Protein AF-L8HL31-F1 (afdb_monomer_lite)

Structure (mmCIF, N/CA/C/O backbone):
data_AF-L8HL31-F1
#
_entry.id   AF-L8HL31-F1
#
loop_
_atom_site.group_PDB
_atom_site.id
_atom_site.type_symbol
_atom_site.label_atom_id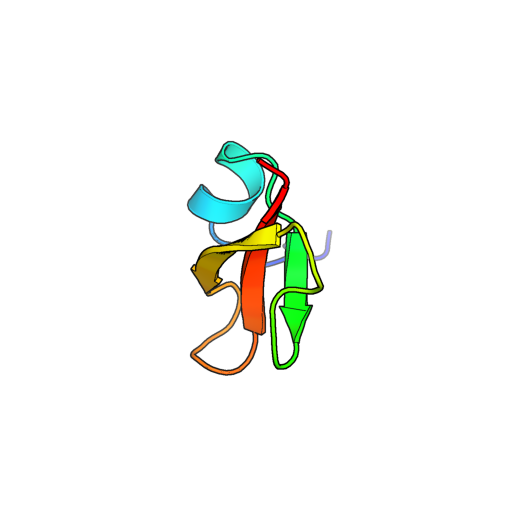
_atom_site.label_alt_id
_atom_site.label_comp_id
_atom_site.label_asym_id
_atom_site.label_entity_id
_atom_site.label_seq_id
_atom_site.pdbx_PDB_ins_code
_atom_site.Cartn_x
_atom_site.Cartn_y
_atom_site.Cartn_z
_atom_site.occupancy
_atom_site.B_iso_or_equiv
_atom_site.auth_seq_id
_atom_site.auth_comp_id
_atom_site.auth_asym_id
_atom_site.auth_atom_id
_atom_site.pdbx_PDB_model_num
ATOM 1 N N . TYR A 1 1 ? 10.508 -15.267 7.327 1.00 39.62 1 TYR A N 1
ATOM 2 C CA . TYR A 1 1 ? 10.785 -13.954 6.709 1.00 39.62 1 TYR A CA 1
ATOM 3 C C . TYR A 1 1 ? 9.632 -13.556 5.803 1.00 39.62 1 TYR A C 1
ATOM 5 O O . TYR A 1 1 ? 9.620 -13.860 4.614 1.00 39.62 1 TYR A O 1
ATOM 13 N N . SER A 1 2 ? 8.619 -12.926 6.388 1.00 35.00 2 SER A N 1
ATOM 14 C CA . SER A 1 2 ? 7.451 -12.399 5.688 1.00 35.00 2 SER A CA 1
ATOM 15 C C . SER A 1 2 ? 7.917 -11.296 4.738 1.00 35.00 2 SER A C 1
ATOM 17 O O . SER A 1 2 ? 8.228 -10.1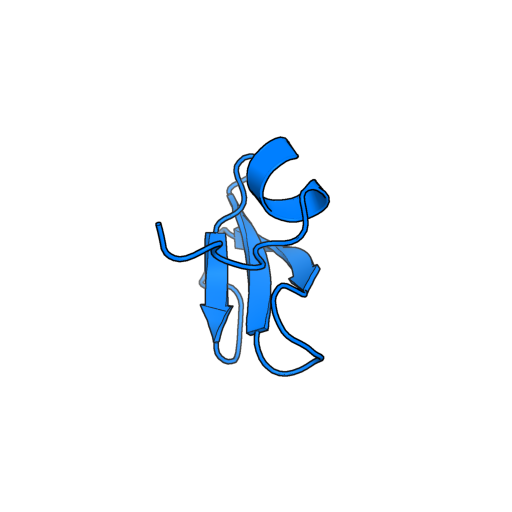90 5.174 1.00 35.00 2 SER A O 1
ATOM 19 N N . ARG A 1 3 ? 8.027 -11.598 3.439 1.00 40.34 3 ARG A N 1
ATOM 20 C CA . ARG A 1 3 ? 8.231 -10.577 2.407 1.00 40.34 3 ARG A CA 1
ATOM 21 C C . ARG A 1 3 ? 6.976 -9.719 2.369 1.00 40.34 3 ARG A C 1
ATOM 23 O O . ARG A 1 3 ? 6.049 -10.006 1.616 1.00 40.34 3 ARG A O 1
ATOM 30 N N . CYS A 1 4 ? 6.956 -8.677 3.196 1.00 40.62 4 CYS A N 1
ATOM 31 C CA . CYS A 1 4 ? 6.119 -7.514 2.987 1.00 40.62 4 CYS A CA 1
ATOM 32 C C . CYS A 1 4 ? 6.317 -7.105 1.527 1.00 40.62 4 CYS A C 1
ATOM 34 O O . CYS A 1 4 ? 7.338 -6.529 1.162 1.00 40.62 4 CYS A O 1
ATOM 36 N N . LYS A 1 5 ? 5.344 -7.461 0.686 1.00 52.81 5 LYS A N 1
ATOM 37 C CA . LYS A 1 5 ? 5.164 -7.024 -0.702 1.00 52.81 5 LYS A CA 1
ATOM 38 C C . LYS A 1 5 ? 4.863 -5.518 -0.734 1.00 52.81 5 LYS A C 1
ATOM 40 O O . LYS A 1 5 ? 4.024 -5.066 -1.493 1.00 52.81 5 LYS A O 1
ATOM 45 N N . ILE A 1 6 ? 5.521 -4.727 0.108 1.00 56.56 6 ILE A N 1
ATOM 46 C CA . ILE A 1 6 ? 5.604 -3.295 -0.091 1.00 56.56 6 ILE A CA 1
ATOM 47 C C . ILE A 1 6 ? 6.349 -3.159 -1.425 1.00 56.56 6 ILE A C 1
ATOM 49 O O . ILE A 1 6 ? 7.444 -3.712 -1.564 1.00 56.56 6 ILE A O 1
ATOM 53 N N . PRO A 1 7 ? 5.761 -2.518 -2.444 1.00 60.28 7 PRO A N 1
ATOM 54 C CA . PRO A 1 7 ? 6.443 -2.277 -3.693 1.00 60.28 7 PRO A CA 1
ATOM 55 C C . PRO A 1 7 ? 7.735 -1.569 -3.333 1.00 60.28 7 PRO A C 1
ATOM 57 O O . PRO A 1 7 ? 7.718 -0.637 -2.525 1.00 60.28 7 PRO A O 1
ATOM 60 N N . LEU A 1 8 ? 8.848 -1.999 -3.920 1.00 63.50 8 LEU A N 1
ATOM 61 C CA . LEU A 1 8 ? 10.141 -1.351 -3.714 1.00 63.50 8 LEU A CA 1
ATOM 62 C C . LEU A 1 8 ? 10.030 0.172 -3.854 1.00 63.50 8 LEU A C 1
ATOM 64 O O . LEU A 1 8 ? 10.668 0.893 -3.102 1.00 63.50 8 LEU A O 1
ATOM 68 N N . SER A 1 9 ? 9.158 0.665 -4.737 1.00 65.19 9 SER A N 1
ATOM 69 C CA . SER A 1 9 ? 8.848 2.085 -4.900 1.00 65.19 9 SER A CA 1
ATOM 70 C C . SER A 1 9 ? 8.331 2.776 -3.632 1.00 65.19 9 SER A C 1
ATOM 72 O O . SER A 1 9 ? 8.685 3.931 -3.418 1.00 65.19 9 SER A O 1
ATOM 74 N N . CYS A 1 10 ? 7.562 2.107 -2.769 1.00 74.31 10 CYS A N 1
ATOM 75 C CA . CYS A 1 10 ? 7.076 2.688 -1.518 1.00 74.31 10 CYS A CA 1
ATOM 76 C C . CYS A 1 10 ? 8.171 2.748 -0.444 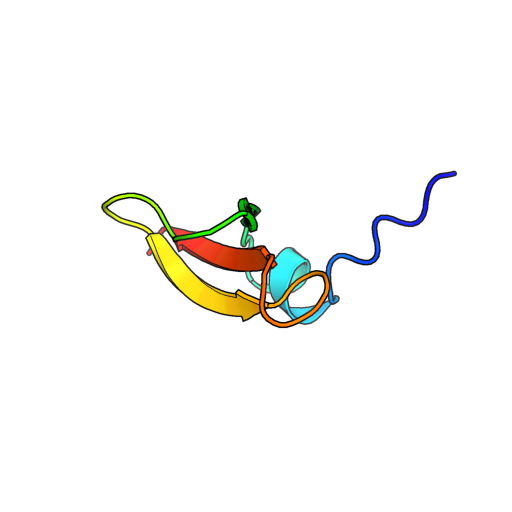1.00 74.31 10 CYS A C 1
ATOM 78 O O . CYS A 1 10 ? 8.439 3.821 0.091 1.00 74.31 10 CYS A O 1
ATOM 80 N N . CYS A 1 11 ? 8.885 1.640 -0.207 1.00 70.81 11 CYS A N 1
ATOM 81 C CA . CYS A 1 11 ? 10.022 1.625 0.724 1.00 70.81 11 CYS A CA 1
ATOM 82 C C . CYS A 1 11 ? 11.135 2.593 0.293 1.00 70.81 11 CYS A C 1
ATOM 84 O O . CYS A 1 11 ? 11.672 3.325 1.117 1.00 70.81 11 CYS A O 1
ATOM 86 N N . ARG A 1 12 ? 11.454 2.643 -1.006 1.00 72.62 12 ARG A N 1
ATOM 87 C CA . ARG A 1 12 ? 12.522 3.488 -1.567 1.00 72.62 12 ARG A CA 1
ATOM 88 C C . ARG A 1 12 ? 12.195 4.981 -1.505 1.00 72.62 12 ARG A C 1
ATOM 90 O O . ARG A 1 12 ? 13.102 5.801 -1.527 1.00 72.62 12 ARG A O 1
ATOM 97 N N . ASN A 1 13 ? 10.915 5.329 -1.388 1.00 72.25 13 ASN A N 1
ATOM 98 C CA . ASN A 1 13 ? 10.456 6.697 -1.163 1.00 72.25 13 ASN A CA 1
ATOM 99 C C . ASN A 1 13 ? 10.203 7.016 0.320 1.00 72.25 13 ASN A C 1
ATOM 101 O O . ASN A 1 13 ? 9.638 8.068 0.604 1.00 72.25 13 ASN A O 1
ATOM 105 N N . ILE A 1 14 ? 10.586 6.134 1.256 1.00 79.31 14 ILE A N 1
ATOM 106 C CA . ILE A 1 14 ? 10.299 6.287 2.697 1.00 79.31 14 ILE A CA 1
ATOM 107 C C . ILE A 1 14 ? 8.785 6.493 2.922 1.00 79.31 14 ILE A C 1
ATOM 109 O O . ILE A 1 14 ? 8.327 7.278 3.750 1.00 79.31 14 ILE A O 1
ATOM 113 N N . GLY A 1 15 ? 7.984 5.817 2.099 1.00 81.75 15 GLY A N 1
ATOM 114 C CA . GLY A 1 15 ? 6.535 5.812 2.188 1.00 81.75 15 GLY A CA 1
ATOM 115 C C . GLY A 1 15 ? 6.046 4.716 3.124 1.00 81.75 15 GLY A C 1
ATOM 116 O O . GLY A 1 15 ? 6.677 3.669 3.273 1.00 81.75 15 GLY A O 1
ATOM 117 N N . ILE A 1 16 ? 4.881 4.945 3.717 1.00 82.69 16 ILE A N 1
ATOM 118 C CA . ILE A 1 16 ? 4.143 3.954 4.488 1.00 82.69 16 ILE A CA 1
ATOM 119 C C . ILE A 1 16 ? 2.938 3.463 3.690 1.00 82.69 16 ILE A C 1
ATOM 121 O O . ILE A 1 16 ? 2.290 4.215 2.960 1.00 82.69 16 ILE A O 1
ATOM 125 N N . CYS A 1 17 ? 2.624 2.183 3.836 1.00 81.38 17 CYS A N 1
ATOM 126 C CA . CYS A 1 17 ? 1.431 1.598 3.249 1.00 81.38 17 CYS A CA 1
ATOM 127 C C . CYS A 1 17 ? 0.273 1.763 4.223 1.00 81.38 17 CYS A C 1
ATOM 129 O O . CYS A 1 17 ? 0.315 1.210 5.320 1.00 81.38 17 CYS A O 1
ATOM 131 N N . VAL A 1 18 ? -0.760 2.493 3.821 1.00 81.88 18 VAL A N 1
ATOM 132 C CA . VAL A 1 18 ? -1.976 2.651 4.618 1.00 81.88 18 VAL A CA 1
ATOM 133 C C . VAL A 1 18 ? -3.178 2.121 3.841 1.00 81.88 18 VAL A C 1
ATOM 135 O O . VAL A 1 18 ? -3.298 2.359 2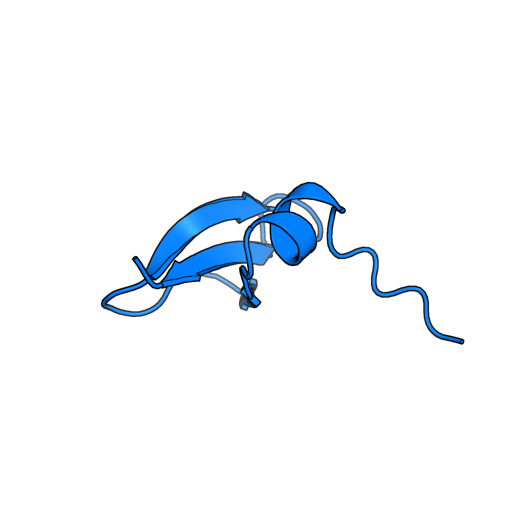.633 1.00 81.88 18 VAL A O 1
ATOM 138 N N . PRO A 1 19 ? -4.081 1.387 4.501 1.00 77.00 19 PRO A N 1
ATOM 139 C CA . PRO A 1 19 ? -5.354 1.030 3.901 1.00 77.00 19 PRO A CA 1
ATOM 140 C C . PRO A 1 19 ? -6.228 2.287 3.736 1.00 77.00 19 PRO A C 1
ATOM 142 O O . PRO A 1 19 ? -6.173 3.208 4.550 1.00 77.00 19 PRO A O 1
ATOM 145 N N . ILE A 1 20 ? -7.058 2.319 2.687 1.00 78.56 20 ILE A N 1
ATOM 146 C CA . ILE A 1 20 ? -8.101 3.335 2.433 1.00 78.56 20 ILE A CA 1
ATOM 147 C C . ILE A 1 20 ? -7.567 4.686 1.919 1.00 78.56 20 ILE A C 1
ATOM 149 O O . ILE A 1 20 ? -7.785 5.035 0.755 1.00 78.56 20 ILE A O 1
ATOM 153 N N . LYS A 1 21 ? -6.904 5.486 2.763 1.00 79.38 21 LYS A N 1
ATOM 154 C CA . LYS A 1 21 ? -6.468 6.849 2.405 1.00 79.38 21 LYS A CA 1
ATOM 155 C C . LYS A 1 21 ? -5.215 7.294 3.151 1.00 79.38 21 LYS A C 1
ATOM 157 O O . LYS A 1 21 ? -5.030 6.976 4.321 1.00 79.38 21 LYS A O 1
ATOM 162 N N . CYS A 1 22 ? -4.386 8.086 2.471 1.00 80.25 22 CYS A N 1
ATOM 163 C CA . CYS A 1 22 ? -3.288 8.806 3.107 1.00 80.25 22 CYS A CA 1
ATOM 164 C C . CYS A 1 22 ? -3.847 9.816 4.110 1.00 80.25 22 CYS A C 1
ATOM 166 O O . CYS A 1 22 ? -4.799 10.533 3.805 1.00 80.25 22 CYS A O 1
ATOM 168 N N . SER A 1 23 ? -3.274 9.847 5.308 1.00 78.75 23 SER A N 1
ATOM 169 C CA . SER A 1 23 ? -3.719 10.745 6.372 1.00 78.75 23 SER A CA 1
ATOM 170 C C . SER A 1 23 ? -3.046 12.115 6.268 1.00 78.75 23 SER A C 1
ATOM 172 O O . SER A 1 23 ? -1.826 12.184 6.106 1.00 78.75 23 SER A O 1
ATOM 174 N N . GLY A 1 24 ? -3.842 13.182 6.401 1.00 82.94 24 GLY A N 1
ATOM 175 C CA . GLY A 1 24 ? -3.406 14.574 6.579 1.00 82.94 24 GLY A CA 1
ATOM 176 C C . GLY A 1 24 ? -2.283 15.019 5.639 1.00 82.94 24 GLY A C 1
ATOM 177 O O . GLY A 1 24 ? -2.498 15.206 4.447 1.00 82.94 24 GLY A O 1
ATOM 178 N N . ASN A 1 25 ? -1.075 15.151 6.199 1.00 82.69 25 ASN A N 1
ATOM 179 C CA . ASN A 1 25 ? 0.134 15.667 5.537 1.00 82.69 25 ASN A CA 1
ATOM 180 C C . ASN A 1 25 ? 0.887 14.618 4.698 1.00 82.69 25 ASN A C 1
ATOM 182 O O . ASN A 1 25 ? 2.068 14.790 4.389 1.00 82.69 25 ASN A O 1
ATOM 186 N N . MET A 1 26 ? 0.246 13.497 4.373 1.00 85.44 26 MET A N 1
ATOM 187 C CA . MET A 1 26 ? 0.836 12.459 3.539 1.00 85.44 26 MET A CA 1
ATOM 188 C C . MET A 1 26 ? 0.257 12.495 2.131 1.00 85.44 26 MET A C 1
ATOM 190 O O . MET A 1 26 ? -0.957 12.485 1.937 1.00 85.44 26 MET A O 1
ATOM 194 N N . ARG A 1 27 ? 1.137 12.450 1.132 1.00 85.62 27 ARG A N 1
ATOM 195 C CA . ARG A 1 27 ? 0.763 12.398 -0.278 1.00 85.62 27 ARG A CA 1
ATOM 196 C C . ARG A 1 27 ? 0.807 10.966 -0.789 1.00 85.62 27 ARG A C 1
ATOM 198 O O . ARG A 1 27 ? 1.765 10.238 -0.529 1.00 85.62 27 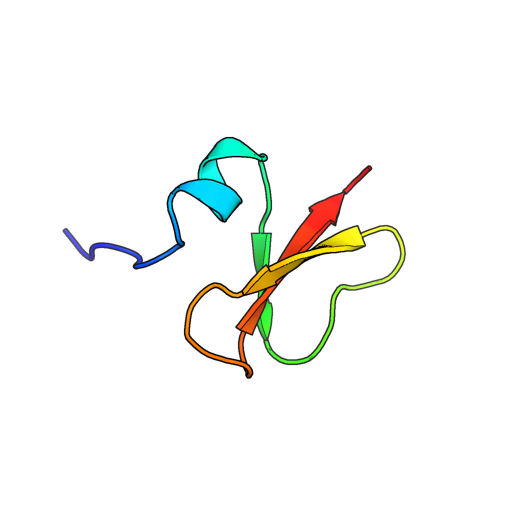ARG A O 1
ATOM 205 N N . GLN A 1 28 ? -0.225 10.564 -1.527 1.00 85.19 28 GLN A N 1
ATOM 206 C CA . GLN A 1 28 ? -0.236 9.273 -2.210 1.00 85.19 28 GLN A CA 1
ATOM 207 C C . GLN A 1 28 ? 0.815 9.288 -3.323 1.00 85.19 28 GLN A C 1
ATOM 209 O O . GLN A 1 28 ? 0.745 10.118 -4.225 1.00 85.19 28 GLN A O 1
ATOM 214 N N . ILE A 1 29 ? 1.772 8.366 -3.255 1.00 83.50 29 ILE A N 1
ATOM 215 C CA . ILE A 1 29 ? 2.841 8.194 -4.252 1.00 83.50 29 ILE A CA 1
ATOM 216 C C . ILE A 1 29 ? 2.722 6.872 -5.024 1.00 83.50 29 ILE A C 1
ATOM 218 O O . ILE A 1 29 ? 3.432 6.657 -5.998 1.00 83.50 29 ILE A O 1
ATOM 222 N N . GLY A 1 30 ? 1.837 5.971 -4.591 1.00 79.25 30 GLY A N 1
ATOM 223 C CA . GLY A 1 30 ? 1.621 4.676 -5.233 1.00 79.25 30 GLY A CA 1
ATOM 224 C C . GLY A 1 30 ? 0.634 3.805 -4.461 1.00 79.25 30 GLY A C 1
ATOM 225 O O . GLY A 1 30 ? -0.155 4.310 -3.661 1.00 79.25 30 GLY A O 1
ATOM 226 N N . THR A 1 31 ? 0.694 2.491 -4.663 1.00 79.62 31 THR A N 1
ATOM 227 C CA . THR A 1 31 ? -0.155 1.488 -3.992 1.00 79.62 31 THR A CA 1
ATOM 228 C C . THR A 1 31 ? 0.674 0.284 -3.579 1.00 79.62 31 THR A C 1
ATOM 230 O O . THR A 1 31 ? 1.529 -0.130 -4.357 1.00 79.62 31 THR A O 1
ATOM 233 N N . CYS A 1 32 ? 0.425 -0.290 -2.399 1.00 73.69 32 CYS A N 1
ATOM 234 C CA . CYS A 1 32 ? 1.251 -1.372 -1.873 1.00 73.69 32 CYS A CA 1
ATOM 235 C C . CYS A 1 32 ? 0.763 -2.787 -2.181 1.00 73.69 32 CYS A C 1
ATOM 237 O O . CYS A 1 32 ? 1.570 -3.670 -2.436 1.00 73.69 32 CYS A O 1
ATOM 239 N N . LEU A 1 33 ? -0.548 -3.010 -2.177 1.00 69.44 33 LEU A N 1
ATOM 240 C CA . LEU A 1 33 ? -1.158 -4.329 -2.339 1.00 69.44 33 LEU A CA 1
ATOM 241 C C . LEU A 1 33 ? -2.522 -4.147 -3.018 1.00 69.44 33 LEU A C 1
ATOM 243 O O . LEU A 1 33 ? -3.568 -4.238 -2.383 1.00 69.44 33 LEU A O 1
ATOM 247 N N . GLY A 1 34 ? -2.497 -3.797 -4.307 1.00 66.44 34 GLY A N 1
ATOM 248 C CA . GLY A 1 34 ? -3.701 -3.441 -5.068 1.00 66.44 34 GLY A CA 1
ATOM 249 C C . GLY A 1 34 ? -4.273 -2.061 -4.713 1.00 66.44 34 GLY A C 1
ATOM 250 O O . GLY A 1 34 ? -3.711 -1.326 -3.900 1.00 66.44 34 GLY A O 1
ATOM 251 N N . ALA A 1 35 ? -5.402 -1.701 -5.334 1.00 66.25 35 ALA A N 1
ATOM 252 C CA . ALA A 1 35 ? -6.017 -0.369 -5.230 1.00 66.25 35 ALA A CA 1
ATOM 253 C C . ALA A 1 35 ? -6.477 0.020 -3.806 1.00 66.25 35 ALA A C 1
ATOM 255 O O . ALA A 1 35 ? -6.717 1.196 -3.535 1.00 66.25 35 ALA A O 1
ATOM 256 N N . LEU A 1 36 ? -6.574 -0.954 -2.895 1.00 71.50 36 LEU A N 1
ATOM 257 C CA . LEU A 1 36 ? -7.050 -0.775 -1.519 1.00 71.50 36 LEU A CA 1
ATOM 258 C C . LEU A 1 36 ? -5.985 -0.217 -0.566 1.00 71.50 36 LEU A C 1
ATOM 260 O O . LEU A 1 36 ? -6.325 0.482 0.391 1.00 71.50 36 LEU A O 1
ATOM 264 N N . VAL A 1 37 ? -4.705 -0.518 -0.810 1.00 79.56 37 VAL A N 1
ATOM 265 C CA . VAL A 1 37 ? -3.605 -0.090 0.064 1.00 79.56 37 VAL A CA 1
ATOM 266 C C . VAL A 1 37 ? -2.780 0.954 -0.659 1.00 79.56 37 VAL A C 1
ATOM 268 O O . VAL A 1 37 ? -2.083 0.658 -1.630 1.00 79.56 37 VAL A O 1
ATOM 271 N N . LYS A 1 38 ? -2.838 2.186 -0.169 1.00 83.31 38 LYS A N 1
ATOM 272 C CA . LYS A 1 38 ? -2.135 3.325 -0.748 1.00 83.31 38 LYS A CA 1
ATOM 273 C C . LYS A 1 38 ? -0.754 3.448 -0.128 1.00 83.31 38 LYS A C 1
ATOM 275 O O . LYS A 1 38 ? -0.589 3.331 1.081 1.00 83.31 38 LYS A O 1
ATOM 280 N N . CYS A 1 39 ? 0.238 3.688 -0.972 1.00 84.31 39 CYS A N 1
ATOM 281 C CA . CYS A 1 39 ? 1.548 4.113 -0.524 1.00 84.31 39 CYS A CA 1
ATOM 282 C C . CYS A 1 39 ? 1.526 5.627 -0.333 1.00 84.31 39 CYS A C 1
ATOM 284 O O . CYS A 1 39 ? 1.273 6.376 -1.281 1.00 84.31 39 CYS A O 1
ATOM 286 N N . CYS A 1 40 ? 1.800 6.058 0.888 1.00 85.00 40 CYS A N 1
ATOM 287 C CA . CYS A 1 40 ? 1.705 7.434 1.325 1.00 85.00 40 CYS A CA 1
ATOM 288 C C . CYS A 1 40 ? 3.053 7.886 1.857 1.00 85.00 40 CYS A C 1
ATOM 290 O O . CYS A 1 40 ? 3.658 7.210 2.682 1.00 85.00 40 CYS A O 1
ATOM 292 N N . ARG A 1 41 ? 3.523 9.038 1.398 1.00 85.88 41 ARG A N 1
ATOM 293 C CA . ARG A 1 41 ? 4.780 9.630 1.845 1.00 85.88 41 ARG A CA 1
ATOM 294 C C . ARG A 1 41 ? 4.489 10.964 2.510 1.00 85.88 41 ARG A C 1
ATOM 296 O O . ARG A 1 41 ? 3.728 11.764 1.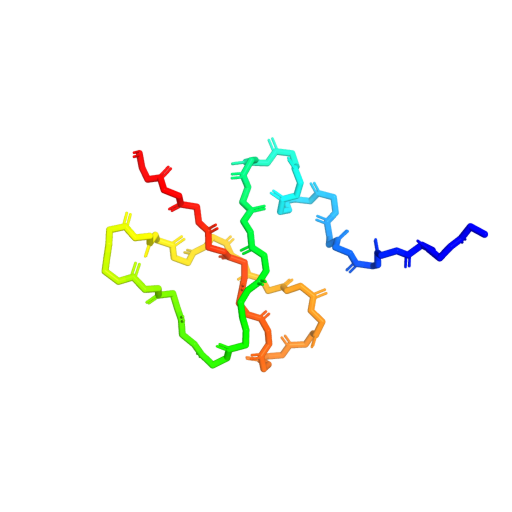968 1.00 85.88 41 ARG A O 1
ATOM 303 N N . ARG A 1 42 ? 5.093 11.200 3.672 1.00 80.31 42 ARG A N 1
ATOM 304 C CA . ARG A 1 42 ? 5.124 12.532 4.278 1.00 80.31 42 ARG A CA 1
ATOM 305 C C . ARG A 1 42 ? 6.082 13.386 3.449 1.00 80.31 42 ARG A C 1
ATOM 307 O O . ARG A 1 42 ? 7.204 12.943 3.204 1.00 80.31 42 ARG A O 1
ATOM 314 N N . TRP A 1 43 ? 5.590 14.508 2.929 1.00 64.19 43 TRP A N 1
ATOM 315 C CA . TRP A 1 43 ? 6.458 15.495 2.286 1.00 64.19 43 TRP A CA 1
ATOM 316 C C . TRP A 1 43 ? 7.530 15.966 3.267 1.00 64.19 43 TRP A C 1
ATOM 318 O O . TRP A 1 43 ? 7.183 16.124 4.462 1.00 64.19 43 TRP A O 1
#

Sequence (43 aa):
YSRCKIPLSCCRNIGICVPIKCSGNMRQIGTCLGALVKCCRRW

pLDDT: mean 72.53, std 13.52, range [35.0, 85.88]

Organism: NCBI:txid72004

Secondary structure (DSSP, 8-state):
-------HHHHHTT-EEEES---TTEEEEEESSSTTEEEEEE-

Foldseek 3Di:
DPPQQQPVQLVVLVWDWDFPDDDDQWDFPAARPPPGITTTDRD

InterPro domains:
  IPR001855 Beta-defensin-like domain [PF00711] (7-41)

Radius of gyration: 9.63 Å; chains: 1; bounding box: 21×30×12 Å